Protein AF-A0A0N0HPQ1-F1 (afdb_monomer_lite)

Radius of gyration: 17.75 Å; chains: 1; bounding box: 46×37×32 Å

Secondary structure (DSSP, 8-state):
-HHHHHTTS-S------S-TTTHHHHIIIIIHHHHHHTTSS-SS--SSSHHHHTT--------------

pLDDT: mean 87.45, std 13.27, range [49.19, 98.19]

Structure (mmCIF, N/CA/C/O backbone):
data_AF-A0A0N0HPQ1-F1
#
_entry.id   AF-A0A0N0HPQ1-F1
#
loop_
_atom_site.group_PDB
_atom_site.id
_atom_site.type_symbol
_atom_site.label_atom_id
_atom_site.label_alt_id
_atom_site.label_comp_id
_atom_site.label_asym_id
_atom_site.label_entity_id
_atom_site.label_seq_id
_atom_site.pdbx_PDB_ins_code
_atom_site.Cartn_x
_atom_site.Cartn_y
_atom_site.Cartn_z
_atom_site.occupancy
_atom_site.B_iso_or_equiv
_atom_site.auth_seq_id
_atom_site.auth_comp_id
_atom_site.auth_asym_id
_atom_site.auth_atom_id
_atom_site.pdbx_PDB_model_num
ATOM 1 N N . MET A 1 1 ? 8.171 4.429 1.650 1.00 92.56 1 MET A N 1
ATOM 2 C CA . MET A 1 1 ? 6.829 3.866 1.924 1.00 92.56 1 MET A CA 1
ATOM 3 C C . MET A 1 1 ? 6.705 3.444 3.379 1.00 92.56 1 MET A C 1
ATOM 5 O O . MET A 1 1 ? 6.025 4.143 4.109 1.00 92.56 1 MET A O 1
ATOM 9 N N . GLN A 1 2 ? 7.407 2.394 3.825 1.00 95.69 2 GLN A N 1
ATOM 10 C CA . GLN A 1 2 ? 7.313 1.895 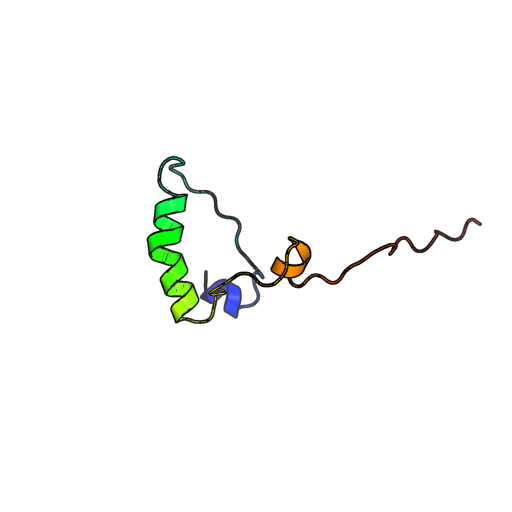5.207 1.00 95.69 2 GLN A CA 1
ATOM 11 C C . GLN A 1 2 ? 7.535 2.974 6.277 1.00 95.69 2 GLN A C 1
ATOM 13 O O . GLN A 1 2 ? 6.666 3.158 7.112 1.00 95.69 2 GLN A O 1
ATOM 18 N N . GLU A 1 3 ? 8.628 3.739 6.205 1.00 97.44 3 GLU A N 1
ATOM 19 C CA . GLU A 1 3 ? 8.914 4.802 7.186 1.00 97.44 3 GLU A CA 1
ATOM 20 C C . GLU A 1 3 ? 7.763 5.813 7.325 1.00 97.44 3 GLU A C 1
ATOM 22 O O . GLU A 1 3 ? 7.420 6.218 8.428 1.00 97.44 3 GLU A O 1
ATOM 27 N N . TRP A 1 4 ? 7.129 6.198 6.214 1.00 97.00 4 TRP A N 1
ATOM 28 C CA . TRP A 1 4 ? 6.025 7.163 6.227 1.00 97.00 4 TRP A CA 1
ATOM 29 C C . TRP A 1 4 ? 4.747 6.552 6.804 1.00 97.00 4 TRP A C 1
ATOM 31 O O . TRP A 1 4 ? 4.036 7.217 7.552 1.00 97.00 4 TRP A O 1
ATOM 41 N N . PHE A 1 5 ? 4.483 5.284 6.487 1.00 95.31 5 PHE A N 1
ATOM 42 C CA . PHE A 1 5 ? 3.362 4.538 7.048 1.00 95.31 5 PHE A CA 1
ATOM 43 C C . PHE A 1 5 ? 3.528 4.339 8.563 1.00 95.31 5 PHE A C 1
ATOM 45 O O . PHE A 1 5 ? 2.637 4.677 9.334 1.00 95.31 5 PHE A O 1
ATOM 52 N N . GLU A 1 6 ? 4.702 3.886 9.011 1.00 95.62 6 GLU A N 1
ATOM 53 C CA . GLU A 1 6 ? 5.017 3.676 10.432 1.00 95.62 6 GLU A CA 1
ATOM 54 C C . GLU A 1 6 ? 5.055 4.986 11.230 1.00 95.62 6 GLU A C 1
ATOM 56 O O . GLU A 1 6 ? 4.729 4.998 12.416 1.00 95.62 6 GLU A O 1
ATOM 61 N N . ALA A 1 7 ? 5.400 6.104 10.585 1.00 97.38 7 ALA A N 1
ATOM 62 C CA . ALA A 1 7 ? 5.304 7.437 11.174 1.00 97.38 7 ALA A CA 1
ATOM 63 C C . ALA A 1 7 ? 3.860 7.976 11.250 1.00 97.38 7 ALA A C 1
ATOM 65 O O . ALA A 1 7 ? 3.657 9.079 11.758 1.00 97.38 7 ALA A O 1
ATOM 66 N N . GLY A 1 8 ? 2.863 7.245 10.734 1.00 95.44 8 GLY A N 1
ATOM 67 C CA . GLY A 1 8 ? 1.467 7.686 10.686 1.00 95.44 8 GLY A CA 1
ATOM 68 C C . GLY A 1 8 ? 1.226 8.856 9.729 1.00 95.44 8 GLY A C 1
ATOM 69 O O . GLY A 1 8 ? 0.271 9.608 9.906 1.00 95.44 8 GLY A O 1
ATOM 70 N N . ALA A 1 9 ? 2.098 9.055 8.736 1.00 97.06 9 ALA A N 1
ATOM 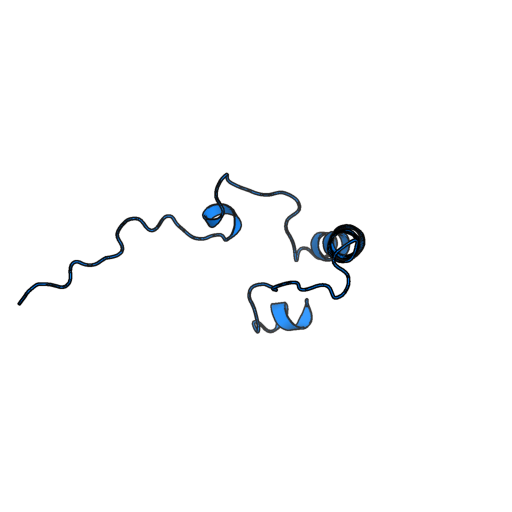71 C CA . ALA A 1 9 ? 1.966 10.144 7.769 1.00 97.06 9 ALA A CA 1
ATOM 72 C C . ALA A 1 9 ? 0.931 9.842 6.668 1.00 97.06 9 ALA A C 1
ATOM 74 O O . ALA A 1 9 ? 0.475 10.761 5.987 1.00 97.06 9 ALA A O 1
ATOM 75 N N . CYS A 1 10 ? 0.580 8.568 6.472 1.00 95.06 10 CYS A N 1
ATOM 76 C CA . CYS A 1 10 ? -0.389 8.114 5.478 1.00 95.06 10 CYS A CA 1
ATOM 77 C C . CYS A 1 10 ? -0.924 6.712 5.803 1.00 95.06 10 CYS A C 1
ATOM 79 O O . CYS A 1 10 ? -0.172 5.871 6.293 1.00 95.06 10 CYS A O 1
ATOM 81 N N . ASP A 1 11 ? -2.168 6.434 5.408 1.00 92.50 11 ASP A N 1
ATOM 82 C CA . ASP A 1 11 ? -2.780 5.095 5.489 1.00 92.50 11 ASP A CA 1
ATOM 83 C C . ASP A 1 11 ? -2.563 4.257 4.215 1.00 92.50 11 ASP A C 1
ATOM 85 O O . ASP A 1 11 ? -2.763 3.046 4.201 1.00 92.50 11 ASP A O 1
ATOM 89 N N . GLY A 1 12 ? -2.145 4.898 3.122 1.00 93.31 12 GLY A N 1
ATOM 90 C CA . GLY A 1 12 ? -1.928 4.263 1.828 1.00 93.31 12 GLY A CA 1
ATOM 91 C C . GLY A 1 12 ? -1.259 5.204 0.832 1.00 93.31 12 GLY A C 1
ATOM 92 O O . GLY A 1 12 ? -1.028 6.381 1.116 1.00 93.31 12 GLY A O 1
ATOM 93 N N . PHE A 1 13 ? -0.943 4.676 -0.349 1.00 94.94 13 PHE A N 1
ATOM 94 C CA . PHE A 1 13 ? -0.230 5.402 -1.397 1.00 94.94 13 PHE A CA 1
ATOM 95 C C . PHE A 1 13 ? -1.011 5.368 -2.705 1.00 94.94 13 PHE A C 1
ATOM 97 O O . PHE A 1 13 ? -1.573 4.343 -3.083 1.00 94.94 13 PHE A O 1
ATOM 104 N N . TRP A 1 14 ? -0.993 6.490 -3.418 1.00 93.06 14 TRP A N 1
ATOM 105 C CA . TRP A 1 14 ? -1.394 6.545 -4.816 1.00 93.06 14 TRP A CA 1
ATOM 106 C C . TRP A 1 14 ? -0.149 6.363 -5.689 1.00 93.06 14 TRP A C 1
ATOM 108 O O . TRP A 1 14 ? 0.856 7.043 -5.476 1.00 93.06 14 TRP A O 1
ATOM 118 N N . LEU A 1 15 ? -0.200 5.426 -6.636 1.00 91.31 15 LEU A N 1
ATOM 119 C CA . LEU A 1 15 ? 0.919 5.112 -7.524 1.00 91.31 15 LEU A CA 1
ATOM 120 C C . LEU A 1 15 ? 0.707 5.764 -8.889 1.00 91.31 15 LEU A C 1
ATOM 122 O O . LEU A 1 15 ? -0.366 5.658 -9.477 1.00 91.31 15 LEU A O 1
ATOM 126 N N . CYS A 1 16 ? 1.758 6.400 -9.399 1.00 90.69 16 CYS A N 1
ATOM 127 C CA . CYS A 1 16 ? 1.794 6.990 -10.732 1.00 90.69 16 CYS A CA 1
ATOM 128 C C . CYS A 1 16 ? 3.149 6.689 -11.372 1.00 90.69 16 CYS A C 1
ATOM 130 O O . CYS A 1 16 ? 4.101 7.446 -11.166 1.00 90.69 16 CYS A O 1
ATOM 132 N N . PRO A 1 17 ? 3.267 5.566 -12.092 1.00 88.00 17 PRO A N 1
ATOM 133 C CA . PRO A 1 17 ? 4.483 5.243 -12.819 1.00 88.00 17 PRO A CA 1
ATOM 134 C C . PRO A 1 17 ? 4.723 6.226 -13.968 1.00 88.00 17 PRO A C 1
ATOM 136 O O . PRO A 1 17 ? 3.779 6.727 -14.575 1.00 88.00 17 PRO A O 1
ATOM 139 N N . ASP A 1 18 ? 5.995 6.477 -14.272 1.00 85.94 18 ASP A N 1
ATOM 140 C CA . ASP A 1 18 ? 6.409 7.303 -15.417 1.00 85.94 18 ASP A CA 1
ATOM 141 C C . ASP A 1 18 ? 6.235 6.551 -16.752 1.00 85.94 18 ASP A C 1
ATOM 143 O O . ASP A 1 18 ? 5.891 7.134 -17.778 1.00 85.94 18 ASP A O 1
ATOM 147 N N . VAL A 1 19 ? 6.397 5.221 -16.720 1.00 87.31 19 VAL A N 1
ATOM 148 C CA . VAL A 1 19 ? 6.192 4.325 -17.864 1.00 87.31 19 VAL A CA 1
ATOM 149 C C . VAL A 1 19 ? 4.934 3.493 -17.633 1.00 87.31 19 VAL A C 1
ATOM 151 O O . VAL A 1 19 ? 4.856 2.702 -16.694 1.00 87.31 19 VAL A O 1
ATOM 154 N N . TYR A 1 20 ? 3.928 3.687 -18.486 1.00 75.88 20 TYR A N 1
ATOM 155 C CA . TYR A 1 20 ? 2.625 3.027 -18.346 1.00 75.88 20 TYR A CA 1
ATOM 156 C C . TYR A 1 20 ? 2.614 1.565 -18.798 1.00 75.88 20 TYR A C 1
ATOM 158 O O . TYR A 1 20 ? 1.740 0.820 -18.369 1.00 75.88 20 TYR A O 1
ATOM 166 N N . GLU A 1 21 ? 3.536 1.171 -19.679 1.00 84.62 21 GLU A N 1
ATOM 167 C CA . GLU A 1 21 ? 3.546 -0.168 -20.279 1.00 84.62 21 GLU A CA 1
ATOM 168 C C . GLU A 1 21 ? 3.958 -1.255 -19.277 1.00 84.62 21 GLU A C 1
ATOM 170 O O . GLU A 1 21 ? 3.379 -2.334 -19.313 1.00 84.62 21 GLU A O 1
ATOM 175 N N . ASP A 1 22 ? 4.90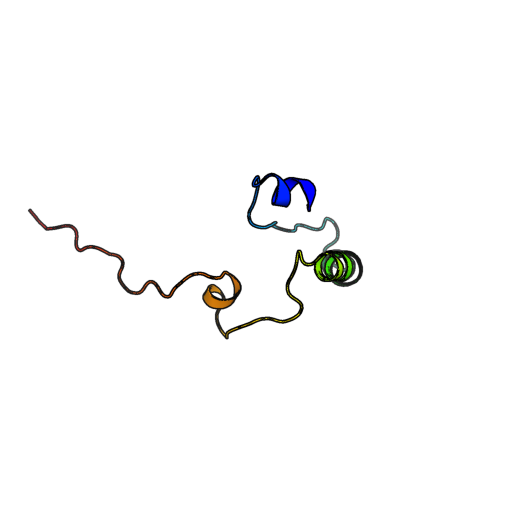6 -0.969 -18.377 1.00 88.50 22 ASP A N 1
ATOM 176 C CA . ASP A 1 22 ? 5.499 -1.954 -17.459 1.00 88.50 22 ASP A CA 1
ATOM 177 C C . ASP A 1 22 ? 5.673 -1.455 -16.013 1.00 88.50 22 ASP A C 1
ATOM 179 O O . ASP A 1 22 ? 6.012 -2.234 -15.119 1.00 88.50 22 ASP A O 1
ATOM 183 N N . GLY A 1 23 ? 5.441 -0.168 -15.738 1.00 89.88 23 GLY A N 1
ATOM 184 C CA . GLY A 1 23 ? 5.735 0.412 -14.429 1.00 89.88 23 GLY A CA 1
ATOM 185 C C . GLY A 1 23 ? 4.851 -0.128 -13.301 1.00 89.88 23 GLY A C 1
ATOM 186 O O . GLY A 1 23 ? 5.309 -0.235 -12.162 1.00 89.88 23 GLY A O 1
ATOM 187 N N . ILE A 1 24 ? 3.600 -0.495 -13.604 1.00 93.19 24 ILE A N 1
ATOM 188 C CA . ILE A 1 24 ? 2.727 -1.178 -12.636 1.00 93.19 24 ILE A CA 1
ATOM 189 C C . ILE A 1 24 ? 3.181 -2.621 -12.432 1.00 93.19 24 ILE A C 1
ATOM 191 O O . ILE A 1 24 ? 3.339 -3.024 -11.283 1.00 93.19 24 ILE A O 1
ATOM 195 N N . ASP A 1 25 ? 3.439 -3.363 -13.510 1.00 93.88 25 ASP A N 1
ATOM 196 C CA . ASP A 1 25 ? 3.869 -4.765 -13.436 1.00 93.88 25 ASP A CA 1
ATOM 197 C C . ASP A 1 25 ? 5.166 -4.896 -12.630 1.00 93.88 25 ASP A C 1
ATOM 199 O O . ASP A 1 25 ? 5.231 -5.671 -11.684 1.00 93.88 25 ASP A O 1
ATOM 203 N N . THR A 1 26 ? 6.149 -4.029 -12.891 1.00 94.94 26 THR A N 1
ATOM 204 C CA . THR A 1 26 ? 7.404 -3.973 -12.124 1.00 94.94 26 THR A CA 1
ATOM 205 C C . THR A 1 26 ? 7.151 -3.723 -10.634 1.00 94.94 26 THR A C 1
ATOM 207 O O . THR A 1 26 ? 7.749 -4.369 -9.775 1.00 94.94 26 THR A O 1
ATOM 210 N N . PHE A 1 27 ? 6.245 -2.800 -10.288 1.00 94.19 27 PHE A N 1
ATOM 211 C CA . PHE A 1 27 ? 5.917 -2.539 -8.885 1.00 94.19 27 PHE A CA 1
ATOM 212 C C . PHE A 1 27 ? 5.245 -3.750 -8.226 1.00 94.19 27 PHE A C 1
ATOM 214 O O . PHE A 1 27 ? 5.566 -4.093 -7.086 1.00 94.19 27 PHE A O 1
ATOM 221 N N . VAL A 1 28 ? 4.315 -4.395 -8.932 1.00 95.19 28 VAL A N 1
ATOM 222 C CA . VAL A 1 28 ? 3.616 -5.586 -8.443 1.00 95.19 28 VAL A CA 1
ATOM 223 C C . VAL A 1 28 ? 4.594 -6.742 -8.253 1.00 95.19 28 VAL A C 1
ATOM 225 O O . VAL A 1 28 ? 4.583 -7.359 -7.194 1.00 95.19 28 VAL A O 1
ATOM 228 N N . ASP A 1 29 ? 5.480 -6.994 -9.209 1.00 96.69 29 ASP A N 1
ATOM 229 C CA . ASP A 1 29 ? 6.388 -8.140 -9.174 1.00 96.69 29 ASP A CA 1
ATOM 230 C C . ASP A 1 29 ? 7.552 -7.952 -8.191 1.00 96.69 29 ASP A C 1
ATOM 232 O O . ASP A 1 29 ? 7.998 -8.915 -7.564 1.00 96.69 29 ASP A O 1
ATOM 236 N N . GLU A 1 30 ? 8.046 -6.722 -8.016 1.00 96.56 30 GLU A N 1
ATOM 237 C CA . GLU A 1 30 ? 9.229 -6.466 -7.188 1.00 96.56 30 GLU A CA 1
ATOM 238 C C . GLU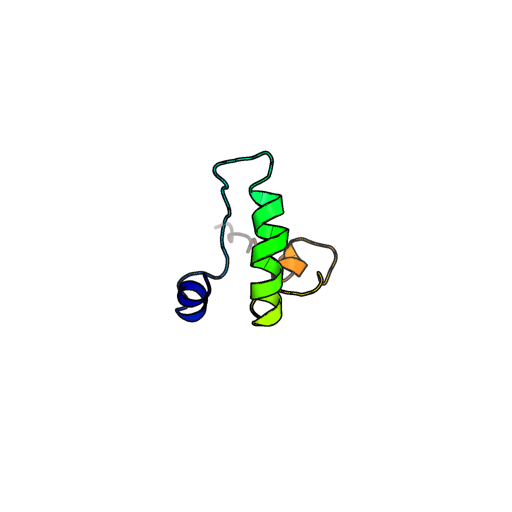 A 1 30 ? 8.894 -5.934 -5.789 1.00 96.56 30 GLU A C 1
ATOM 240 O O . GLU A 1 30 ? 9.527 -6.327 -4.806 1.00 96.56 30 GLU A O 1
ATOM 245 N N . VAL A 1 31 ? 7.907 -5.040 -5.657 1.00 96.88 31 VAL A N 1
ATOM 246 C CA . VAL A 1 31 ? 7.655 -4.318 -4.397 1.00 96.88 31 VAL A CA 1
ATOM 247 C C . VAL A 1 31 ? 6.600 -5.005 -3.537 1.00 96.88 31 VAL A C 1
ATOM 249 O O . VAL A 1 31 ? 6.796 -5.122 -2.323 1.00 96.88 31 VAL A O 1
ATOM 252 N N . VAL A 1 32 ? 5.500 -5.488 -4.124 1.00 97.25 32 VAL A N 1
ATOM 253 C CA . VAL A 1 32 ? 4.415 -6.133 -3.358 1.00 97.25 32 VAL A CA 1
ATOM 254 C C . VAL A 1 32 ? 4.910 -7.334 -2.536 1.00 97.25 32 VAL A C 1
ATOM 256 O O . VAL A 1 32 ? 4.597 -7.366 -1.341 1.00 97.25 32 VAL A O 1
ATOM 259 N N . PRO A 1 33 ? 5.755 -8.250 -3.058 1.00 98.19 33 PRO A N 1
ATOM 260 C CA . PRO A 1 33 ? 6.271 -9.367 -2.266 1.00 98.19 33 PRO A CA 1
ATOM 261 C C . PRO A 1 33 ? 7.083 -8.915 -1.048 1.00 98.19 33 PRO A C 1
ATOM 263 O O . PRO A 1 33 ? 7.003 -9.521 0.021 1.00 98.19 33 PRO A O 1
ATOM 266 N N . ILE A 1 34 ? 7.835 -7.816 -1.172 1.00 98.19 34 ILE A N 1
ATOM 267 C CA . ILE A 1 34 ? 8.614 -7.246 -0.064 1.00 98.19 34 ILE A CA 1
ATOM 268 C C . ILE A 1 34 ? 7.675 -6.694 1.013 1.00 98.19 34 ILE A C 1
ATOM 270 O O . ILE A 1 34 ? 7.918 -6.898 2.204 1.00 98.19 34 ILE A O 1
ATOM 274 N N . LEU A 1 35 ? 6.604 -5.999 0.620 1.00 97.38 35 LEU A N 1
ATOM 275 C CA . LEU A 1 35 ? 5.620 -5.467 1.564 1.00 97.38 35 LEU A CA 1
ATOM 276 C C . LEU A 1 35 ? 4.853 -6.593 2.273 1.00 97.38 35 LEU A C 1
ATOM 278 O O . LEU A 1 35 ? 4.682 -6.527 3.491 1.00 97.38 35 LEU A O 1
ATOM 282 N N . GLN A 1 36 ? 4.473 -7.649 1.550 1.00 97.56 36 GLN A N 1
ATOM 283 C CA . GLN A 1 36 ? 3.840 -8.847 2.113 1.00 97.56 36 GLN A CA 1
ATOM 284 C C . GLN A 1 36 ? 4.761 -9.573 3.098 1.00 97.56 36 GLN A C 1
ATOM 286 O O . GLN A 1 36 ? 4.354 -9.863 4.222 1.00 97.56 36 GLN A O 1
ATOM 291 N N . GLN A 1 37 ? 6.034 -9.793 2.739 1.00 97.75 37 GLN A N 1
ATOM 292 C CA . GLN A 1 37 ? 7.020 -10.420 3.630 1.00 97.75 37 GLN A CA 1
ATOM 293 C C . GLN A 1 37 ? 7.206 -9.632 4.935 1.00 97.75 37 GLN A C 1
ATOM 295 O O . GLN A 1 37 ? 7.470 -10.214 5.988 1.00 97.75 37 GLN A O 1
ATOM 300 N N . ARG A 1 38 ? 7.068 -8.305 4.874 1.00 96.88 38 ARG A N 1
ATOM 301 C CA . ARG A 1 38 ? 7.162 -7.410 6.035 1.00 96.88 38 ARG A CA 1
ATOM 302 C C . ARG A 1 38 ? 5.850 -7.266 6.811 1.00 96.88 38 ARG A C 1
ATOM 304 O O . ARG A 1 38 ? 5.844 -6.576 7.823 1.00 96.88 38 ARG A O 1
ATOM 311 N N . GLY A 1 39 ? 4.759 -7.888 6.363 1.00 95.88 39 GLY A N 1
ATOM 312 C CA . GLY A 1 39 ? 3.440 -7.765 6.989 1.00 95.88 39 GLY A CA 1
ATOM 313 C C . GLY A 1 39 ? 2.787 -6.391 6.805 1.00 95.88 39 GLY A C 1
ATOM 314 O O . GLY A 1 39 ? 1.922 -6.021 7.591 1.00 95.88 39 GLY A O 1
ATOM 315 N N . LEU A 1 40 ? 3.208 -5.627 5.792 1.00 95.75 40 LEU A N 1
ATOM 316 C CA . LEU A 1 40 ? 2.699 -4.283 5.481 1.00 95.75 40 LEU A CA 1
ATOM 317 C C . LEU A 1 40 ? 1.641 -4.281 4.370 1.00 95.75 40 LEU A C 1
ATOM 319 O O . LEU A 1 40 ? 1.067 -3.238 4.070 1.00 95.75 40 LEU A O 1
ATOM 323 N N . PHE A 1 41 ? 1.407 -5.425 3.728 1.00 95.50 41 PHE A N 1
ATOM 324 C CA . PHE A 1 41 ? 0.404 -5.584 2.682 1.00 95.50 41 PHE A CA 1
ATOM 325 C C . PHE A 1 41 ? -0.252 -6.961 2.788 1.00 95.50 41 PHE A C 1
ATOM 327 O O . PHE A 1 41 ? 0.380 -7.918 3.241 1.00 95.50 41 PHE A O 1
ATOM 334 N N . HIS A 1 42 ? -1.525 -7.053 2.407 1.00 94.00 42 HIS A N 1
ATOM 335 C CA . HIS A 1 42 ? -2.290 -8.294 2.493 1.00 94.00 42 HIS A CA 1
ATOM 336 C C . HIS A 1 42 ? -1.807 -9.320 1.454 1.00 94.00 42 HIS A C 1
ATOM 338 O O . HIS A 1 42 ? -1.284 -8.963 0.397 1.00 94.00 42 HIS A O 1
ATOM 344 N N . ASN A 1 43 ? -1.987 -10.608 1.762 1.00 95.31 43 ASN A N 1
ATOM 345 C CA . ASN A 1 43 ? -1.671 -11.710 0.841 1.00 95.31 43 ASN A CA 1
ATOM 346 C C . ASN A 1 43 ? -2.846 -12.075 -0.070 1.00 95.31 43 ASN A C 1
ATOM 348 O O . ASN A 1 43 ? -2.633 -12.650 -1.132 1.00 95.31 43 ASN A O 1
ATOM 352 N N . ASP A 1 44 ? -4.064 -11.757 0.359 1.00 94.75 44 ASP A N 1
ATOM 353 C CA . ASP A 1 44 ? -5.293 -11.982 -0.389 1.00 94.75 44 ASP A CA 1
ATOM 354 C C . ASP A 1 44 ? -6.324 -10.919 0.006 1.00 94.75 44 ASP A C 1
ATOM 356 O O . ASP A 1 44 ? -6.185 -10.274 1.052 1.00 94.75 44 ASP A O 1
ATOM 360 N N . TYR A 1 45 ? -7.331 -10.721 -0.835 1.00 91.75 45 TYR A N 1
ATOM 361 C CA . TYR A 1 45 ? -8.413 -9.782 -0.573 1.00 91.75 45 TYR A CA 1
ATOM 362 C C . TYR A 1 45 ? -9.520 -10.452 0.242 1.00 91.75 45 TYR A C 1
ATOM 364 O O . TYR A 1 45 ? -9.954 -11.562 -0.062 1.00 91.75 45 TYR A O 1
ATOM 372 N N . GLU A 1 46 ? -10.027 -9.746 1.251 1.00 88.19 46 GLU A N 1
ATOM 373 C CA . GLU A 1 46 ? -11.193 -10.177 2.023 1.00 88.19 46 GLU A CA 1
ATOM 374 C C . GLU A 1 46 ? -12.426 -9.350 1.637 1.00 88.19 46 GLU A C 1
ATOM 376 O O . GLU A 1 46 ? -12.376 -8.122 1.613 1.00 88.19 46 GLU A O 1
ATOM 381 N N . GLY A 1 47 ? -13.547 -10.022 1.367 1.00 90.12 47 GLY A N 1
ATOM 382 C CA . GLY A 1 47 ? -14.803 -9.378 0.979 1.00 90.12 47 GLY A CA 1
ATOM 383 C C . GLY A 1 47 ? -14.903 -9.032 -0.510 1.00 90.12 47 GLY A C 1
ATOM 384 O O . GLY A 1 47 ? -13.945 -9.129 -1.279 1.00 90.12 47 GLY A O 1
ATOM 385 N N . ASP A 1 48 ? -16.107 -8.636 -0.917 1.00 93.56 48 ASP A N 1
ATOM 386 C CA . ASP A 1 48 ? -16.491 -8.517 -2.330 1.00 93.56 48 ASP A CA 1
ATOM 387 C C . ASP A 1 48 ? -16.598 -7.059 -2.798 1.00 93.56 48 ASP A C 1
ATOM 389 O O . ASP A 1 48 ? -16.828 -6.785 -3.979 1.00 93.56 48 ASP A O 1
ATOM 393 N N . THR A 1 49 ? -16.471 -6.099 -1.880 1.00 91.94 49 THR A N 1
ATOM 394 C CA . THR A 1 49 ? -16.631 -4.679 -2.179 1.00 91.94 49 THR A CA 1
ATOM 395 C C . THR A 1 49 ? -15.371 -3.887 -1.864 1.00 91.94 49 THR A C 1
ATOM 397 O O . THR A 1 49 ? -14.612 -4.202 -0.953 1.00 91.94 49 THR A O 1
ATOM 400 N N . LEU A 1 50 ? -15.202 -2.759 -2.559 1.00 91.19 50 LEU A N 1
ATOM 401 C CA . LEU A 1 50 ? -14.132 -1.807 -2.255 1.00 91.19 50 LEU A CA 1
ATOM 402 C C . LEU A 1 50 ? -14.162 -1.338 -0.789 1.00 91.19 50 LEU A C 1
ATOM 404 O O . LEU A 1 50 ? -13.127 -1.010 -0.223 1.00 91.19 50 LEU A O 1
ATOM 408 N N . ARG A 1 51 ? -15.345 -1.287 -0.165 1.00 90.94 51 ARG A N 1
ATOM 409 C CA . ARG A 1 51 ? -15.466 -0.922 1.250 1.00 90.94 51 ARG A CA 1
ATOM 410 C C . ARG A 1 51 ? -14.849 -1.978 2.153 1.00 90.94 51 ARG A C 1
ATOM 412 O O . ARG A 1 51 ? -14.124 -1.601 3.067 1.00 90.94 51 ARG A O 1
ATOM 419 N N . ASP A 1 52 ? -15.078 -3.252 1.850 1.00 90.88 52 ASP A N 1
ATOM 420 C CA . ASP A 1 52 ? -14.472 -4.364 2.584 1.00 90.88 52 ASP A CA 1
ATOM 421 C C . ASP A 1 52 ? -12.944 -4.297 2.468 1.00 90.88 52 ASP A C 1
ATOM 423 O O . ASP A 1 52 ? -12.246 -4.321 3.478 1.00 90.88 52 ASP A O 1
ATOM 427 N N . HIS A 1 53 ? -12.427 -4.056 1.256 1.00 91.69 53 HIS A N 1
ATOM 428 C CA . HIS A 1 53 ? -10.982 -3.943 1.001 1.00 91.69 53 HIS A CA 1
ATOM 429 C C . HIS A 1 53 ? -10.322 -2.763 1.724 1.00 91.69 53 HIS A C 1
ATOM 431 O O . HIS A 1 53 ? -9.133 -2.814 2.028 1.00 91.69 53 HIS A O 1
ATOM 437 N N . LEU A 1 54 ? -11.076 -1.694 1.991 1.00 90.88 54 LEU A N 1
ATOM 438 C CA . LEU A 1 54 ? -10.605 -0.509 2.712 1.00 90.88 54 LEU A CA 1
ATOM 439 C C . LEU A 1 54 ? -10.902 -0.557 4.223 1.00 90.88 54 LEU A C 1
ATOM 441 O O . LEU A 1 54 ? -10.564 0.393 4.927 1.00 90.88 54 LEU A O 1
ATOM 445 N N . GLY A 1 55 ? -11.562 -1.606 4.729 1.00 89.25 55 GLY A N 1
ATOM 446 C CA . GLY A 1 55 ? -11.986 -1.691 6.131 1.00 89.25 55 GLY A CA 1
ATOM 447 C C . GLY A 1 55 ? -13.048 -0.654 6.523 1.00 89.25 55 GLY A C 1
ATOM 448 O O . GLY A 1 55 ? -13.131 -0.248 7.681 1.00 89.25 55 GLY A O 1
ATOM 449 N N . VAL A 1 56 ? -13.845 -0.183 5.561 1.00 89.12 56 VAL A N 1
ATOM 450 C CA . VAL A 1 56 ? -14.868 0.846 5.777 1.00 89.12 56 VAL A CA 1
ATOM 451 C C . VAL A 1 56 ? -16.222 0.187 6.008 1.00 89.12 56 VAL A C 1
ATOM 453 O O . VAL A 1 56 ? -16.761 -0.466 5.118 1.00 89.12 56 VAL A O 1
ATOM 456 N N . GLU A 1 57 ? -16.826 0.424 7.173 1.00 85.00 57 GLU A N 1
ATOM 457 C CA . GLU A 1 57 ? -18.151 -0.118 7.487 1.00 85.00 57 GLU A CA 1
ATOM 458 C C . GLU A 1 57 ? -19.246 0.360 6.514 1.00 85.00 57 GLU A C 1
ATOM 460 O O . GLU A 1 57 ? -19.179 1.432 5.893 1.00 85.00 57 GLU A O 1
ATOM 465 N N . TYR A 1 58 ? -20.308 -0.440 6.403 1.00 77.88 58 TYR A N 1
ATOM 466 C CA . TYR A 1 58 ? -21.472 -0.097 5.599 1.00 77.88 58 TYR A CA 1
ATOM 467 C C . TYR A 1 58 ? -22.212 1.110 6.193 1.00 77.88 58 TYR A C 1
ATOM 469 O O . TYR A 1 58 ? -22.941 1.006 7.177 1.00 77.88 58 TYR A O 1
ATOM 477 N N . GLN A 1 59 ? -22.059 2.269 5.555 1.00 73.00 59 GLN A N 1
ATOM 478 C CA . GLN A 1 59 ? -22.747 3.503 5.930 1.00 73.00 59 GLN A CA 1
ATOM 479 C C . GLN A 1 59 ? -23.938 3.763 5.003 1.00 73.00 59 GLN A C 1
ATOM 481 O O . GLN A 1 59 ? -23.861 4.574 4.079 1.00 73.00 59 GLN A O 1
ATOM 486 N N . TYR A 1 60 ? -25.064 3.090 5.236 1.00 64.62 60 TYR A N 1
ATOM 487 C CA . TYR A 1 60 ? -26.326 3.501 4.617 1.00 64.62 60 TYR A CA 1
ATOM 488 C C . TYR A 1 60 ? -26.983 4.586 5.467 1.00 64.62 60 TYR A C 1
ATOM 490 O O . TYR A 1 60 ? -27.324 4.353 6.622 1.00 64.62 60 TYR A O 1
ATOM 498 N N . GLY A 1 61 ? -27.179 5.776 4.896 1.00 63.97 61 GLY A N 1
ATOM 499 C CA . GLY A 1 61 ? -28.082 6.770 5.477 1.00 63.97 61 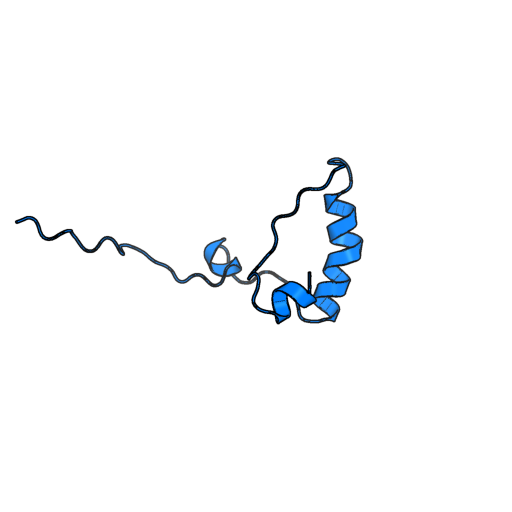GLY A CA 1
ATOM 500 C C . GLY A 1 61 ? -27.535 7.667 6.594 1.00 63.97 61 GLY A C 1
ATOM 501 O O . GLY A 1 61 ? -28.344 8.205 7.340 1.00 63.97 61 GLY A O 1
ATOM 502 N N . MET A 1 62 ? -26.229 7.959 6.679 1.00 62.22 62 MET A N 1
ATOM 503 C CA . MET A 1 62 ? -25.741 9.060 7.546 1.00 62.22 62 MET A CA 1
ATOM 504 C C . MET A 1 62 ? -26.085 10.475 7.028 1.00 62.22 62 MET A C 1
ATOM 506 O O . MET A 1 62 ? -25.428 11.454 7.372 1.00 62.22 62 MET A O 1
ATOM 510 N N . ASN A 1 63 ? -27.150 10.612 6.238 1.00 57.25 63 ASN A N 1
ATOM 511 C CA . ASN A 1 63 ? -27.883 11.865 6.178 1.00 57.25 63 ASN A CA 1
ATOM 512 C C . ASN A 1 63 ? -28.759 11.904 7.434 1.00 57.25 63 ASN A C 1
ATOM 514 O O . ASN A 1 63 ? -29.890 11.419 7.409 1.00 57.25 63 ASN A O 1
ATOM 518 N N . GLN A 1 64 ? -28.257 12.468 8.539 1.00 57.09 64 GLN A N 1
ATOM 519 C CA . GLN A 1 64 ? -29.191 13.003 9.530 1.00 57.09 64 GLN A CA 1
ATOM 520 C C . GLN A 1 64 ? -30.104 13.970 8.765 1.00 57.09 64 GLN A C 1
ATOM 522 O O . GLN A 1 64 ? -29.580 14.865 8.093 1.00 57.09 64 GLN A O 1
ATOM 527 N N . PRO A 1 65 ? -31.437 13.789 8.783 1.00 54.00 65 PRO A N 1
ATOM 528 C CA . PRO A 1 65 ? -32.310 14.753 8.148 1.00 54.00 65 PRO A CA 1
ATOM 529 C C . PRO A 1 65 ? -32.038 16.080 8.843 1.00 54.00 65 PRO A C 1
ATOM 531 O O . PRO A 1 65 ? -32.193 16.187 10.060 1.00 54.00 65 PRO A O 1
ATOM 534 N N . VAL A 1 66 ? -31.562 17.064 8.080 1.00 63.03 66 VAL A N 1
ATOM 535 C CA . VAL A 1 66 ? -31.452 18.441 8.555 1.00 63.03 66 VAL A CA 1
ATOM 536 C C . VAL A 1 66 ? -32.854 18.790 9.036 1.00 63.03 66 VAL A C 1
ATOM 538 O O . VAL A 1 66 ? -33.785 18.818 8.228 1.00 63.03 66 VAL A O 1
ATOM 541 N N . ALA A 1 67 ? -33.028 18.913 10.353 1.00 57.12 67 ALA A N 1
ATOM 542 C CA . ALA A 1 67 ? -34.315 19.239 10.940 1.00 57.12 67 ALA A CA 1
ATOM 543 C C . ALA A 1 67 ? -34.777 20.542 10.284 1.00 57.12 67 ALA A C 1
ATOM 545 O O . ALA A 1 67 ? -34.124 21.577 10.417 1.00 57.12 67 ALA A O 1
ATOM 546 N N . SER A 1 68 ? -35.836 20.451 9.483 1.00 49.78 68 SER A N 1
ATOM 547 C CA . SER A 1 68 ? -36.421 21.596 8.799 1.00 49.78 68 SER A CA 1
ATOM 548 C C . SER A 1 68 ? -37.064 22.460 9.878 1.00 49.78 68 SER A C 1
ATOM 550 O O . SER A 1 68 ? -38.003 22.013 10.537 1.00 49.78 68 SER A O 1
ATOM 552 N N . ALA A 1 69 ? -36.493 23.644 10.099 1.00 49.19 69 ALA A N 1
ATOM 553 C CA . ALA A 1 69 ? -37.109 24.721 10.867 1.00 49.19 69 ALA A CA 1
ATOM 554 C C . ALA A 1 69 ? -38.143 25.463 10.011 1.00 49.19 69 ALA A C 1
ATOM 556 O O . ALA A 1 69 ? -37.936 25.532 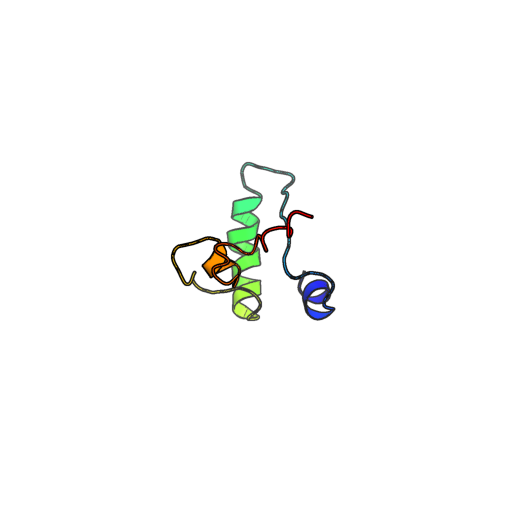8.775 1.00 49.19 69 ALA A O 1
#

Foldseek 3Di:
DVVCVVVVVDPDDDDDDPDPPCRVVCCVVPPVVVCVVVVNDDPDQDDDDPCSRVVHDDDDDVPPPPPDD

Sequence (69 aa):
MQEWFEAGACDGFWLCPDVYEDGIDTFVDEVVPILQQRGLFHNDYEGDTLRDHLGVEYQYGMNQPVASA